Protein AF-A0A1Q6EKV1-F1 (afdb_monomer_lite)

Sequence (134 aa):
MKQTSQILQTGTCILEQSNYIPSTTSNVLWGRLPCRNDRMIGTVHSGNEITIDTISHEGLLEDQGSDPMTYFTTHGVAANDVLNDGIAIARECHRNPDTDGPHVVTGPIAVPEAHPGDLLAITPTTLAPRFPTV

Structure (mmCIF, N/CA/C/O backbone):
data_AF-A0A1Q6EKV1-F1
#
_entry.id   AF-A0A1Q6EKV1-F1
#
loop_
_atom_site.group_PDB
_atom_site.id
_atom_site.type_symbol
_atom_site.label_atom_id
_atom_site.label_alt_id
_atom_site.label_comp_id
_atom_site.label_asym_id
_atom_site.label_entity_id
_atom_site.label_seq_id
_atom_site.pdbx_PDB_ins_code
_atom_site.Cartn_x
_atom_site.Cartn_y
_atom_site.Cartn_z
_atom_site.occupancy
_atom_site.B_iso_or_equiv
_atom_site.auth_seq_id
_atom_site.auth_comp_id
_atom_site.auth_asym_id
_atom_site.auth_atom_id
_atom_site.pdbx_PDB_model_num
ATOM 1 N N . MET A 1 1 ? -27.231 -0.968 -6.005 1.00 39.78 1 MET A N 1
ATOM 2 C CA . MET A 1 1 ? -27.071 -1.879 -4.851 1.00 39.78 1 MET A CA 1
ATOM 3 C C . MET A 1 1 ? -26.534 -1.035 -3.709 1.00 39.78 1 MET A C 1
ATOM 5 O O . MET A 1 1 ? -25.611 -0.274 -3.957 1.00 39.78 1 MET A O 1
ATOM 9 N N . LYS A 1 2 ? -27.165 -1.039 -2.528 1.00 34.56 2 LYS A N 1
ATOM 10 C CA . LYS A 1 2 ? -26.667 -0.253 -1.389 1.00 34.56 2 LYS A CA 1
ATOM 11 C C . LYS A 1 2 ? -25.333 -0.865 -0.958 1.00 34.56 2 LYS A C 1
ATOM 13 O O . LYS A 1 2 ? -25.331 -2.022 -0.554 1.00 34.56 2 LYS A O 1
ATOM 18 N N . GLN A 1 3 ? -24.235 -0.126 -1.104 1.00 47.12 3 GLN A N 1
ATOM 19 C CA . GLN A 1 3 ? -22.954 -0.488 -0.502 1.00 47.12 3 GLN A CA 1
ATOM 20 C C . GLN A 1 3 ? -23.189 -0.590 1.006 1.00 47.12 3 GLN A C 1
ATOM 22 O O . GLN A 1 3 ? -23.497 0.401 1.663 1.00 47.12 3 GLN A O 1
ATOM 27 N N . THR A 1 4 ? -23.150 -1.804 1.541 1.00 48.47 4 THR A N 1
ATOM 28 C CA . THR A 1 4 ? -23.043 -2.018 2.979 1.00 48.47 4 THR A CA 1
ATOM 29 C C . THR A 1 4 ? -21.742 -1.378 3.441 1.00 48.47 4 THR A C 1
ATOM 31 O O . THR A 1 4 ? -20.683 -1.675 2.894 1.00 48.47 4 THR A O 1
ATOM 34 N N . SER A 1 5 ? -21.858 -0.481 4.418 1.00 67.50 5 SER A N 1
ATOM 35 C CA . SER A 1 5 ? -20.808 0.299 5.078 1.00 67.50 5 SER A CA 1
ATOM 36 C C . SER A 1 5 ? -19.847 -0.591 5.878 1.00 67.50 5 SER A C 1
ATOM 38 O O . SER A 1 5 ? -19.723 -0.450 7.089 1.00 67.50 5 SER A O 1
ATOM 40 N N . GLN A 1 6 ? -19.245 -1.587 5.237 1.00 84.00 6 GLN A N 1
ATOM 41 C CA . GLN A 1 6 ? -18.330 -2.510 5.889 1.00 84.00 6 GLN A CA 1
ATOM 42 C C . GLN A 1 6 ? -16.902 -1.980 5.781 1.00 84.00 6 GLN A C 1
ATOM 44 O O . GLN A 1 6 ? -16.424 -1.688 4.687 1.00 84.00 6 GLN A O 1
ATOM 49 N N . ILE A 1 7 ? -16.222 -1.901 6.922 1.00 91.38 7 ILE A N 1
ATOM 50 C CA . ILE A 1 7 ? -14.787 -1.628 6.992 1.00 91.38 7 ILE A CA 1
ATOM 51 C C . ILE A 1 7 ? -14.030 -2.809 6.397 1.00 91.38 7 ILE A C 1
ATOM 53 O O . ILE A 1 7 ? -14.218 -3.953 6.819 1.00 91.38 7 ILE A O 1
ATOM 57 N N . LEU A 1 8 ? -13.155 -2.539 5.431 1.00 94.50 8 LEU A N 1
ATOM 58 C CA . LEU A 1 8 ? -12.339 -3.570 4.796 1.00 94.50 8 LEU A CA 1
ATOM 59 C C . LEU A 1 8 ? -10.994 -3.662 5.519 1.00 94.50 8 LEU A C 1
ATOM 61 O O . LEU A 1 8 ? -9.956 -3.194 5.038 1.00 94.50 8 LEU A O 1
ATOM 65 N N . GLN A 1 9 ? -11.028 -4.270 6.708 1.00 95.50 9 GLN A N 1
ATOM 66 C CA . GLN A 1 9 ? -9.813 -4.724 7.385 1.00 95.50 9 GLN A CA 1
ATOM 67 C C . GLN A 1 9 ? -9.057 -5.694 6.468 1.00 95.50 9 GLN A C 1
ATOM 69 O O . GLN A 1 9 ? -9.668 -6.375 5.642 1.00 95.50 9 GLN A O 1
ATOM 74 N N . THR A 1 10 ? -7.737 -5.773 6.613 1.00 95.94 10 THR A N 1
ATOM 75 C CA . THR A 1 10 ? -6.879 -6.631 5.782 1.00 95.94 10 THR A CA 1
ATOM 76 C C . THR A 1 10 ? -7.446 -8.047 5.638 1.00 95.94 10 THR A C 1
ATOM 78 O O . THR A 1 10 ? -7.758 -8.705 6.629 1.00 95.94 10 THR A O 1
ATOM 81 N N . GLY A 1 11 ? -7.583 -8.518 4.395 1.00 94.31 11 GLY A N 1
ATOM 82 C CA . GLY A 1 11 ? -8.118 -9.848 4.073 1.00 94.31 11 GLY A CA 1
ATOM 83 C C . GLY A 1 11 ? -9.650 -9.953 4.054 1.00 94.31 11 GLY A C 1
ATOM 84 O O . GLY A 1 11 ? -10.187 -11.006 3.717 1.00 94.31 11 GLY A O 1
ATOM 85 N N . THR A 1 12 ? -10.373 -8.880 4.375 1.00 93.44 12 THR A N 1
ATOM 86 C CA . THR A 1 12 ? -11.841 -8.845 4.312 1.00 93.44 12 THR A CA 1
ATOM 87 C C . THR A 1 12 ? -12.314 -8.692 2.869 1.00 93.44 12 THR A C 1
ATOM 89 O O . THR A 1 12 ? -11.779 -7.874 2.127 1.00 93.44 12 THR A O 1
ATOM 92 N N . CYS A 1 13 ? -13.353 -9.439 2.480 1.00 90.56 13 CYS A N 1
ATOM 93 C CA . CYS A 1 13 ? -13.936 -9.400 1.129 1.00 90.56 13 CYS A CA 1
ATOM 94 C C . CYS A 1 13 ? -12.941 -9.726 -0.003 1.00 90.56 13 CYS A C 1
ATOM 96 O O . CYS A 1 13 ? -13.139 -9.307 -1.142 1.00 90.56 13 CYS A O 1
ATOM 98 N N . ILE A 1 14 ? -11.898 -10.503 0.300 1.00 93.06 14 ILE A N 1
ATOM 99 C CA . ILE A 1 14 ? -10.945 -11.018 -0.683 1.00 93.06 14 ILE A CA 1
ATOM 100 C C . ILE A 1 14 ? -11.431 -12.377 -1.191 1.00 93.06 14 ILE A C 1
ATOM 102 O O . ILE A 1 14 ? -11.781 -13.254 -0.402 1.00 93.06 14 ILE A O 1
ATOM 106 N N . LEU A 1 15 ? -11.464 -12.553 -2.514 1.00 89.19 15 LEU A N 1
ATOM 107 C CA . LEU A 1 15 ? -11.847 -13.823 -3.130 1.00 89.19 15 LEU A CA 1
ATOM 108 C C . LEU A 1 15 ? -10.822 -14.914 -2.799 1.00 89.19 15 LEU A C 1
ATOM 110 O O . LEU A 1 15 ? -9.608 -14.678 -2.828 1.00 89.19 15 LEU A O 1
ATOM 114 N N . GLU A 1 16 ? -11.311 -16.124 -2.533 1.00 87.25 16 GLU A N 1
ATOM 115 C CA . GLU A 1 16 ? -10.447 -17.291 -2.366 1.00 87.25 16 GLU A CA 1
ATOM 116 C C . GLU A 1 16 ? -9.555 -17.469 -3.600 1.00 87.25 16 GLU A C 1
ATOM 118 O O . GLU A 1 16 ? -10.003 -17.301 -4.733 1.00 87.25 16 GLU A O 1
ATOM 123 N N . GLN A 1 17 ? -8.282 -17.808 -3.372 1.00 88.62 17 GLN A N 1
ATOM 124 C CA . GLN A 1 17 ? -7.272 -18.025 -4.420 1.00 88.62 17 GLN A CA 1
ATOM 125 C C . GLN A 1 17 ? -6.921 -16.788 -5.268 1.00 88.62 17 GLN A C 1
ATOM 127 O O . GLN A 1 17 ? -6.189 -16.917 -6.250 1.00 88.62 17 GLN A O 1
ATOM 132 N N . SER A 1 18 ? -7.388 -15.592 -4.901 1.00 92.44 18 SER A N 1
ATOM 133 C CA . SER A 1 18 ? -6.941 -14.364 -5.561 1.00 92.44 18 SER A CA 1
ATOM 134 C C . SER A 1 18 ? -5.460 -14.088 -5.282 1.00 92.44 18 SER A C 1
ATOM 136 O O . SER A 1 18 ? -4.934 -14.390 -4.207 1.00 92.44 18 SER A O 1
ATOM 138 N N . ASN A 1 19 ? -4.774 -13.502 -6.265 1.00 96.44 19 ASN A N 1
ATOM 139 C CA . ASN A 1 19 ? -3.444 -12.946 -6.056 1.00 96.44 19 ASN A CA 1
ATOM 140 C C . ASN A 1 19 ? -3.606 -11.660 -5.242 1.00 96.44 19 ASN A C 1
ATOM 142 O O . ASN A 1 19 ? -4.018 -10.634 -5.783 1.00 96.44 19 ASN A O 1
ATOM 146 N N . TYR A 1 20 ? -3.368 -11.740 -3.937 1.00 97.75 20 TYR A N 1
ATOM 147 C CA . TYR A 1 20 ? -3.660 -10.668 -2.994 1.00 97.75 20 TYR A CA 1
ATOM 148 C C . TYR A 1 20 ? -2.420 -10.285 -2.186 1.00 97.75 20 TYR A C 1
ATOM 150 O O . TYR A 1 20 ? -1.743 -11.149 -1.625 1.00 97.75 20 TYR A O 1
ATOM 158 N N . ILE A 1 21 ? -2.143 -8.981 -2.106 1.00 98.19 21 ILE A N 1
ATOM 159 C CA . ILE A 1 21 ? -1.026 -8.423 -1.344 1.00 98.19 21 ILE A CA 1
ATOM 160 C C . ILE A 1 21 ? -1.548 -7.428 -0.296 1.00 98.19 21 ILE A C 1
ATOM 162 O O . ILE A 1 21 ? -2.033 -6.355 -0.665 1.00 98.19 21 ILE A O 1
ATOM 166 N N . PRO A 1 22 ? -1.414 -7.741 1.006 1.00 98.00 22 PRO A N 1
ATOM 167 C CA . PRO A 1 22 ? -1.801 -6.840 2.086 1.00 98.00 22 PRO A CA 1
ATOM 168 C C . PRO A 1 22 ? -0.743 -5.750 2.358 1.00 98.00 22 PRO A C 1
ATOM 170 O O . PRO A 1 22 ? 0.456 -6.005 2.200 1.00 98.00 22 PRO A O 1
ATOM 173 N N . SER A 1 23 ? -1.159 -4.586 2.880 1.00 98.00 23 SER A N 1
ATOM 174 C CA . SER A 1 23 ? -0.281 -3.512 3.397 1.00 98.00 23 SER A CA 1
ATOM 175 C C . SER A 1 23 ? 0.293 -3.827 4.790 1.00 98.00 23 SER A C 1
ATOM 177 O O . SER A 1 23 ? 0.159 -3.040 5.721 1.00 98.00 23 SER A O 1
ATOM 179 N N . THR A 1 24 ? 0.911 -4.992 4.986 1.00 97.81 24 THR A N 1
ATOM 180 C CA . THR A 1 24 ? 1.581 -5.306 6.263 1.00 97.81 24 THR A CA 1
ATOM 181 C C . THR A 1 24 ? 2.875 -4.509 6.428 1.00 97.81 24 THR A C 1
ATOM 183 O O . THR A 1 24 ? 3.462 -4.054 5.449 1.00 97.81 24 THR A O 1
ATOM 186 N N . THR A 1 25 ? 3.395 -4.422 7.655 1.00 97.88 25 THR A N 1
ATOM 187 C CA . THR A 1 25 ? 4.667 -3.738 7.971 1.00 97.88 25 THR A CA 1
ATOM 188 C C . THR A 1 25 ? 5.864 -4.293 7.186 1.00 97.88 25 THR A C 1
ATOM 190 O O . THR A 1 25 ? 6.807 -3.573 6.879 1.00 97.88 25 THR A O 1
ATOM 193 N N . SER A 1 26 ? 5.803 -5.563 6.778 1.00 96.81 26 SER A N 1
ATOM 194 C CA . SER A 1 26 ? 6.792 -6.229 5.918 1.00 96.81 26 SER A CA 1
ATOM 195 C C . SER A 1 26 ? 6.611 -5.999 4.410 1.00 96.81 26 SER A C 1
ATOM 197 O O . SER A 1 26 ? 7.493 -6.381 3.635 1.00 96.81 26 SER A O 1
ATOM 199 N N . ASN A 1 27 ? 5.479 -5.434 3.991 1.00 98.12 27 ASN A N 1
ATOM 200 C CA . ASN A 1 27 ? 5.079 -5.268 2.593 1.00 98.12 27 ASN A CA 1
ATOM 201 C C . ASN A 1 27 ? 5.008 -3.801 2.156 1.00 98.12 27 ASN A C 1
ATOM 203 O O . ASN A 1 27 ? 4.632 -3.521 1.017 1.00 98.12 27 ASN A O 1
ATOM 207 N N . VAL A 1 28 ? 5.334 -2.866 3.047 1.00 98.00 28 VAL A N 1
ATOM 208 C CA . VAL A 1 28 ? 5.267 -1.439 2.754 1.00 98.00 28 VAL A CA 1
ATOM 209 C C . VAL A 1 28 ? 6.627 -0.768 2.852 1.00 98.00 28 VAL A C 1
ATOM 211 O O . VAL A 1 28 ? 7.472 -1.125 3.671 1.00 98.00 28 VAL A O 1
ATOM 214 N N . LEU A 1 29 ? 6.804 0.259 2.030 1.00 97.00 29 LEU A N 1
ATOM 215 C CA . LEU A 1 29 ? 7.848 1.263 2.169 1.00 97.00 29 LEU A CA 1
ATOM 216 C C . LEU A 1 29 ? 7.181 2.583 2.544 1.00 97.00 29 LEU A C 1
ATOM 218 O O . LEU A 1 29 ? 6.233 3.006 1.883 1.00 97.00 29 LEU A O 1
ATOM 222 N N . TRP A 1 30 ? 7.667 3.247 3.590 1.00 97.25 30 TRP A N 1
ATOM 223 C CA . TRP A 1 30 ? 7.131 4.541 3.999 1.00 97.25 30 TRP A CA 1
ATOM 224 C C . TRP A 1 30 ? 8.046 5.671 3.532 1.00 97.25 30 TRP A C 1
ATOM 226 O O . TRP A 1 30 ? 9.199 5.779 3.939 1.00 97.25 30 TRP A O 1
ATOM 236 N N . GLY A 1 31 ? 7.514 6.495 2.632 1.00 96.69 31 GLY A N 1
ATOM 237 C CA . GLY A 1 31 ? 8.129 7.723 2.151 1.00 96.69 31 GLY A CA 1
ATOM 238 C C . GLY A 1 31 ? 9.171 7.543 1.054 1.00 96.69 31 GLY A C 1
ATOM 239 O O . GLY A 1 31 ? 9.793 8.517 0.633 1.00 96.69 31 GLY A O 1
ATOM 240 N N . ARG A 1 32 ? 9.326 6.322 0.536 1.00 94.75 32 ARG A N 1
ATOM 241 C CA . ARG A 1 32 ? 10.236 6.000 -0.567 1.00 94.75 32 ARG A CA 1
ATOM 242 C C . ARG A 1 32 ? 9.533 5.159 -1.619 1.00 94.75 32 ARG A C 1
ATOM 244 O O . ARG A 1 32 ? 8.689 4.325 -1.301 1.00 94.75 32 ARG A O 1
ATOM 251 N N . LEU A 1 33 ? 9.917 5.366 -2.874 1.00 94.81 33 LEU A N 1
ATOM 252 C CA . LEU A 1 33 ? 9.554 4.452 -3.950 1.00 94.81 33 LEU A CA 1
ATOM 253 C C . LEU A 1 33 ? 10.510 3.252 -3.946 1.00 94.81 33 LEU A C 1
ATOM 255 O O . LEU A 1 33 ? 11.702 3.445 -3.687 1.00 94.81 33 LEU A O 1
ATOM 259 N N . PRO A 1 34 ? 10.021 2.043 -4.270 1.00 93.88 34 PRO A N 1
ATOM 260 C CA . PRO A 1 34 ? 10.883 0.886 -4.426 1.00 93.88 34 PRO A CA 1
ATOM 261 C C . PRO A 1 34 ? 11.961 1.104 -5.490 1.00 93.88 34 PRO A C 1
ATOM 263 O O . PRO A 1 34 ? 11.741 1.743 -6.522 1.00 93.88 34 PRO A O 1
ATOM 266 N N . CYS A 1 35 ? 13.116 0.500 -5.267 1.00 93.38 35 CYS A N 1
ATOM 267 C CA . CYS A 1 35 ? 14.258 0.474 -6.157 1.00 93.38 35 CYS A CA 1
ATOM 268 C C . CYS A 1 35 ? 14.674 -0.970 -6.476 1.00 93.38 35 CYS A C 1
ATOM 270 O O . CYS A 1 35 ? 14.150 -1.941 -5.934 1.00 93.38 35 CYS A O 1
ATOM 272 N N . ARG A 1 36 ? 15.661 -1.121 -7.368 1.00 89.06 36 ARG A N 1
ATOM 273 C CA . ARG A 1 36 ? 16.143 -2.428 -7.856 1.00 89.06 36 ARG A CA 1
ATOM 274 C C . ARG A 1 36 ? 16.567 -3.396 -6.742 1.00 89.06 36 ARG A C 1
ATOM 276 O O . ARG A 1 36 ? 16.508 -4.602 -6.952 1.00 89.06 36 ARG A O 1
ATOM 283 N N . ASN A 1 37 ? 17.031 -2.875 -5.609 1.00 92.25 37 ASN A N 1
ATOM 284 C CA . ASN A 1 37 ? 17.583 -3.683 -4.522 1.00 92.25 37 ASN A CA 1
ATOM 285 C C . ASN A 1 37 ? 16.541 -4.050 -3.455 1.00 92.25 37 ASN A C 1
ATOM 287 O O . ASN A 1 37 ? 16.876 -4.781 -2.524 1.00 92.25 37 ASN A O 1
ATOM 291 N N . ASP A 1 38 ? 15.306 -3.560 -3.573 1.00 95.00 38 AS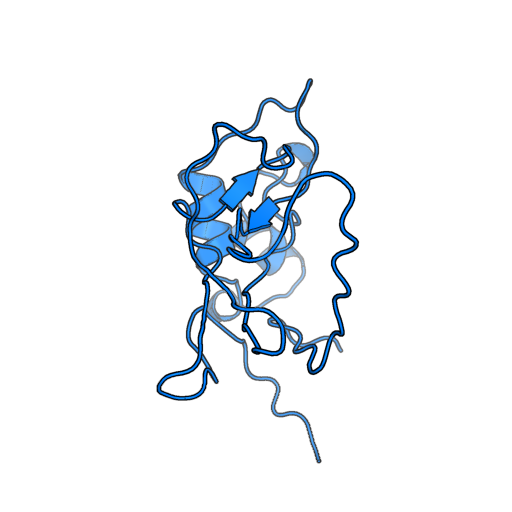P A N 1
ATOM 292 C CA . ASP A 1 38 ? 14.241 -3.911 -2.641 1.00 95.00 38 ASP A CA 1
ATOM 293 C C . ASP A 1 38 ? 13.735 -5.334 -2.887 1.00 95.00 38 ASP A C 1
ATOM 295 O O . ASP A 1 38 ? 13.648 -5.824 -4.017 1.00 95.00 38 ASP A O 1
ATOM 299 N N . ARG A 1 39 ? 13.386 -6.020 -1.798 1.00 95.06 39 ARG A N 1
ATOM 300 C CA . ARG A 1 39 ? 12.830 -7.372 -1.851 1.00 95.06 39 ARG A CA 1
ATOM 301 C C . ARG A 1 39 ? 11.431 -7.325 -2.464 1.00 95.06 39 ARG A C 1
ATOM 303 O O . ARG A 1 39 ? 10.539 -6.700 -1.903 1.00 95.06 39 ARG A O 1
ATOM 310 N N . MET A 1 40 ? 11.221 -8.064 -3.550 1.00 96.88 40 MET A N 1
ATOM 311 C CA . MET A 1 40 ? 9.887 -8.261 -4.126 1.00 96.88 40 MET A CA 1
ATOM 312 C C . MET A 1 40 ? 8.966 -8.961 -3.122 1.00 96.88 40 MET A C 1
ATOM 314 O O . MET A 1 40 ? 9.351 -9.952 -2.495 1.00 96.88 40 MET A O 1
ATOM 318 N N . ILE A 1 41 ? 7.749 -8.445 -2.971 1.00 97.56 41 ILE A N 1
ATOM 319 C CA . ILE A 1 41 ? 6.754 -8.957 -2.014 1.00 97.56 41 ILE A CA 1
ATOM 320 C C . ILE A 1 41 ? 5.679 -9.819 -2.681 1.00 97.56 41 ILE A C 1
ATOM 322 O O . ILE A 1 41 ? 4.879 -10.454 -2.003 1.00 97.56 41 ILE A O 1
ATOM 326 N N . GLY A 1 42 ? 5.676 -9.859 -4.011 1.00 96.94 42 GLY A N 1
ATOM 327 C CA . GLY A 1 42 ? 4.776 -10.679 -4.800 1.00 96.94 42 GLY A CA 1
ATOM 328 C C . GLY A 1 42 ? 5.090 -10.586 -6.284 1.00 96.94 42 GLY A C 1
ATOM 329 O O . GLY A 1 42 ? 6.071 -9.965 -6.706 1.00 96.94 42 GLY A O 1
ATOM 330 N N . THR A 1 43 ? 4.267 -11.244 -7.088 1.00 97.44 43 THR A N 1
ATOM 331 C CA . 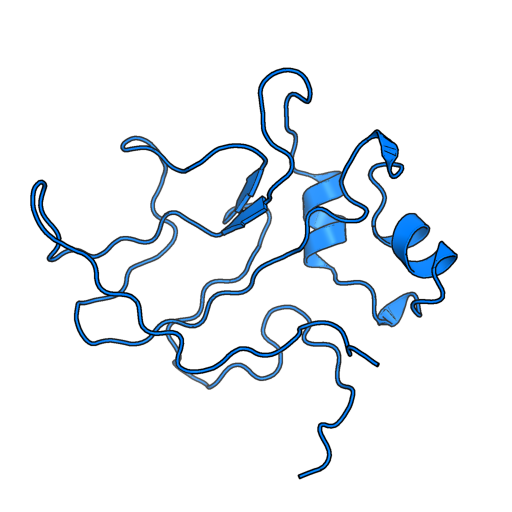THR A 1 43 ? 4.449 -11.337 -8.536 1.00 97.44 43 THR A CA 1
ATOM 332 C C . THR A 1 43 ? 3.092 -11.324 -9.223 1.00 97.44 43 THR A C 1
ATOM 334 O O . THR A 1 43 ? 2.139 -11.922 -8.726 1.00 97.44 43 THR A O 1
ATOM 337 N N . VAL A 1 44 ? 3.000 -10.654 -10.367 1.00 97.81 44 VAL A N 1
ATOM 338 C CA . VAL A 1 44 ? 1.845 -10.705 -11.265 1.00 97.81 44 VAL A CA 1
ATOM 339 C C . VAL A 1 44 ? 2.344 -10.867 -12.695 1.00 97.81 44 VAL A C 1
ATOM 341 O O . VAL A 1 44 ? 3.217 -10.130 -13.143 1.00 97.81 44 VAL A O 1
ATOM 344 N N . HIS A 1 45 ? 1.820 -11.868 -13.395 1.00 97.94 45 HIS A N 1
ATOM 345 C CA . HIS A 1 45 ? 2.140 -12.104 -14.800 1.00 97.94 45 HIS A CA 1
ATOM 346 C C . HIS A 1 45 ? 1.354 -11.146 -15.695 1.00 97.94 45 HIS A C 1
ATOM 348 O O . HIS A 1 45 ? 0.236 -10.751 -15.357 1.00 97.94 45 HIS A O 1
ATOM 354 N N . SER A 1 46 ? 1.917 -10.792 -16.849 1.00 97.94 46 SER A N 1
ATOM 355 C CA . SER A 1 46 ? 1.214 -9.962 -17.834 1.00 97.94 46 SER A CA 1
ATOM 356 C C . SER A 1 46 ? -0.161 -10.549 -18.191 1.00 97.94 46 SER A C 1
ATOM 358 O O . SER A 1 46 ? -0.279 -11.732 -18.506 1.00 97.94 46 SER A O 1
ATOM 360 N N . GLY A 1 47 ? -1.204 -9.716 -18.130 1.00 97.38 47 GLY A N 1
ATOM 361 C CA . GLY A 1 47 ? -2.597 -10.113 -18.371 1.00 97.38 47 GLY A CA 1
ATOM 362 C C . GLY A 1 47 ? -3.344 -10.664 -17.150 1.00 97.38 47 GLY A C 1
ATOM 363 O O . GLY A 1 47 ? -4.561 -10.818 -17.228 1.00 97.38 47 GLY A O 1
ATOM 364 N N . ASN A 1 48 ? -2.663 -10.912 -16.026 1.00 97.44 48 ASN A N 1
ATOM 365 C CA . ASN A 1 48 ? -3.303 -11.369 -14.793 1.00 97.44 48 ASN A CA 1
ATOM 366 C C . ASN A 1 48 ? -3.703 -10.199 -13.886 1.00 97.44 48 ASN A C 1
AT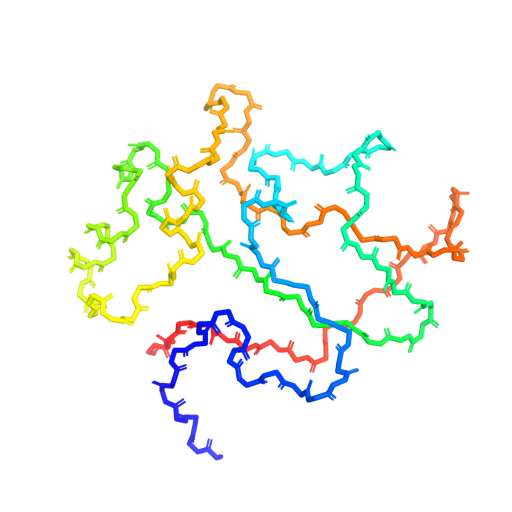OM 368 O O . ASN A 1 48 ? -3.117 -9.117 -13.924 1.00 97.44 48 ASN A O 1
ATOM 372 N N . GLU A 1 49 ? -4.681 -10.452 -13.018 1.00 97.06 49 GLU A N 1
ATOM 373 C CA . GLU A 1 49 ? -5.127 -9.503 -12.001 1.00 97.06 49 GLU A CA 1
ATOM 374 C C . GLU A 1 49 ? -4.396 -9.708 -10.668 1.00 97.06 49 GLU A C 1
ATOM 376 O O . GLU A 1 49 ? -3.932 -10.803 -10.332 1.00 97.06 49 GLU A O 1
ATOM 381 N N . ILE A 1 50 ? -4.317 -8.628 -9.894 1.00 97.69 50 ILE A N 1
ATOM 382 C CA . ILE A 1 50 ? -3.816 -8.625 -8.524 1.00 97.69 50 ILE A CA 1
ATOM 383 C C . ILE A 1 50 ? -4.646 -7.653 -7.685 1.00 97.69 50 ILE A C 1
ATOM 385 O O . ILE A 1 50 ? -4.980 -6.558 -8.137 1.00 97.69 50 ILE A O 1
ATOM 389 N N . THR A 1 51 ? -4.990 -8.051 -6.464 1.00 97.75 51 THR A N 1
ATOM 390 C CA . THR A 1 51 ? -5.643 -7.192 -5.473 1.00 97.75 51 THR A CA 1
ATOM 391 C C . THR A 1 51 ? -4.603 -6.708 -4.475 1.00 97.75 51 THR A C 1
ATOM 393 O O . THR A 1 51 ? -3.847 -7.502 -3.919 1.00 97.75 51 THR A O 1
ATOM 396 N N . ILE A 1 52 ? -4.544 -5.399 -4.253 1.00 98.00 52 ILE A N 1
ATOM 397 C CA . ILE A 1 52 ? -3.546 -4.777 -3.386 1.00 98.00 52 ILE A CA 1
ATOM 398 C C . ILE A 1 52 ? -4.285 -3.929 -2.363 1.00 98.00 52 ILE A C 1
ATOM 400 O O . ILE A 1 52 ? -5.052 -3.039 -2.734 1.00 98.00 52 ILE A O 1
ATOM 404 N N . ASP A 1 53 ? -4.032 -4.189 -1.086 1.00 97.88 53 ASP A N 1
ATOM 405 C CA . ASP A 1 53 ? -4.402 -3.243 -0.045 1.00 97.88 53 ASP A CA 1
ATOM 406 C C . ASP A 1 53 ? -3.509 -2.003 -0.149 1.00 97.88 53 ASP A C 1
ATOM 408 O O . ASP A 1 53 ? -2.300 -2.079 -0.400 1.00 97.88 53 ASP A O 1
ATOM 412 N N . THR A 1 54 ? -4.111 -0.844 0.085 1.00 96.88 54 THR A N 1
ATOM 413 C CA . THR A 1 54 ? -3.396 0.414 0.298 1.00 96.88 54 THR A CA 1
ATOM 414 C C . THR A 1 54 ? -3.820 1.012 1.627 1.00 96.88 54 THR A C 1
ATOM 416 O O . THR A 1 54 ? -4.949 0.787 2.078 1.00 96.88 54 THR A O 1
ATOM 419 N N . ILE A 1 55 ? -2.946 1.821 2.216 1.00 95.94 55 ILE A N 1
ATOM 420 C CA . ILE A 1 55 ? -3.223 2.569 3.437 1.00 95.94 55 ILE A CA 1
ATOM 421 C C . ILE A 1 55 ? -2.901 4.045 3.211 1.00 95.94 55 ILE A C 1
ATOM 423 O O . ILE A 1 55 ? -1.938 4.386 2.522 1.00 95.94 55 ILE A O 1
ATOM 427 N N . SER A 1 56 ? -3.738 4.925 3.758 1.00 94.31 56 SER A N 1
ATOM 428 C CA . SER A 1 56 ? -3.441 6.356 3.769 1.00 94.31 56 SER A CA 1
ATOM 429 C C . SER A 1 56 ? -2.293 6.644 4.736 1.00 94.31 56 SER A C 1
ATOM 431 O O . SER A 1 56 ? -2.093 5.909 5.698 1.00 94.31 56 SER A O 1
ATOM 433 N N . HIS A 1 57 ? -1.565 7.733 4.506 1.00 95.12 57 HIS A N 1
ATOM 434 C CA . HIS A 1 57 ? -0.605 8.249 5.483 1.00 95.12 57 HIS A CA 1
ATOM 435 C C . HIS A 1 57 ? -1.267 9.084 6.593 1.00 95.12 57 HIS A C 1
ATOM 437 O O . HIS A 1 57 ? -0.604 9.474 7.547 1.00 95.12 57 HIS A O 1
ATOM 443 N N . GLU A 1 58 ? -2.570 9.342 6.480 1.00 94.56 58 GLU A N 1
ATOM 444 C CA . GLU A 1 58 ? -3.358 10.056 7.484 1.00 94.56 58 GLU A CA 1
ATOM 445 C C . GLU A 1 58 ? -3.371 9.328 8.838 1.00 94.56 58 GLU A C 1
ATOM 447 O O . GLU A 1 58 ? -3.641 8.130 8.914 1.00 94.56 58 GLU A O 1
ATOM 452 N N . GLY A 1 59 ? -3.081 10.065 9.907 1.00 95.31 59 GLY A N 1
ATOM 453 C CA . GLY A 1 59 ? -2.880 9.579 11.271 1.00 95.31 59 GLY A CA 1
ATOM 454 C C . GLY A 1 59 ? -1.497 8.985 11.539 1.00 95.31 59 GLY A C 1
ATOM 455 O O . GLY A 1 59 ? -1.152 8.760 12.697 1.00 95.31 59 GLY A O 1
ATOM 456 N N . LEU A 1 60 ? -0.693 8.741 10.500 1.00 96.62 60 LEU A N 1
ATOM 457 C CA . LEU A 1 60 ? 0.647 8.175 10.641 1.00 96.62 60 LEU A CA 1
ATOM 458 C C . LEU A 1 60 ? 1.711 9.279 10.772 1.00 96.62 60 LEU A C 1
ATOM 460 O O . LEU A 1 60 ? 2.725 9.082 11.445 1.00 96.62 60 LEU A O 1
ATOM 464 N N . LEU A 1 61 ? 1.498 10.436 10.140 1.00 96.00 61 LEU A N 1
ATOM 465 C CA . LEU A 1 61 ? 2.466 11.533 10.143 1.00 96.00 61 LEU A CA 1
ATOM 466 C C . LEU A 1 61 ? 2.668 12.134 11.545 1.00 96.00 61 LEU A C 1
ATOM 468 O O . LEU A 1 61 ? 1.776 12.140 12.393 1.00 96.00 61 LEU A O 1
ATOM 472 N N . GLU A 1 62 ? 3.867 12.652 11.783 1.00 92.94 62 GLU A N 1
ATOM 473 C CA . GLU A 1 62 ? 4.326 13.182 13.066 1.00 92.94 62 GLU A CA 1
ATOM 474 C C . GLU A 1 62 ? 3.530 14.421 13.491 1.00 92.94 62 GLU A C 1
ATOM 476 O O . GLU A 1 62 ? 3.186 14.573 14.663 1.00 92.94 62 GLU A O 1
ATOM 481 N N . ASP A 1 63 ? 3.172 15.281 12.538 1.00 93.88 63 ASP A N 1
ATOM 482 C CA . ASP A 1 63 ? 2.315 16.452 12.754 1.00 93.88 63 ASP A CA 1
ATOM 483 C C . ASP A 1 63 ? 0.841 16.085 13.002 1.00 93.88 63 ASP A C 1
ATOM 485 O O . ASP A 1 63 ? 0.065 16.915 13.475 1.00 93.88 63 ASP A O 1
ATOM 489 N N . GLN A 1 64 ? 0.476 14.826 12.756 1.00 95.31 64 GLN A N 1
ATOM 490 C CA . GLN A 1 64 ? -0.833 14.237 13.043 1.00 95.31 64 GLN A CA 1
ATOM 491 C C . GLN A 1 64 ? -0.823 13.374 14.319 1.00 95.31 64 GLN A C 1
ATOM 493 O O . GLN A 1 64 ? -1.860 12.836 14.711 1.00 95.31 64 GLN A O 1
ATOM 498 N N . GLY A 1 65 ? 0.332 13.267 14.988 1.00 95.44 65 GLY A N 1
ATOM 499 C CA . GLY A 1 65 ? 0.512 12.568 16.260 1.00 95.44 65 GLY A CA 1
ATOM 500 C C . GLY A 1 65 ? 1.054 11.140 16.160 1.00 95.44 65 GLY A C 1
ATOM 501 O O . GLY A 1 65 ? 1.258 10.525 17.203 1.00 95.44 65 GLY A O 1
ATOM 502 N N . SER A 1 66 ? 1.300 10.615 14.952 1.00 95.81 66 SER A N 1
ATOM 503 C CA . SER A 1 66 ? 1.787 9.239 14.722 1.00 95.81 66 SER A CA 1
ATOM 504 C C . SER A 1 66 ? 0.990 8.153 15.458 1.00 95.81 66 SER A C 1
ATOM 506 O O . SER A 1 66 ? 1.525 7.119 15.859 1.00 95.81 66 SER A O 1
ATOM 508 N N . ASP A 1 67 ? -0.306 8.392 15.634 1.00 97.56 67 ASP A N 1
ATOM 509 C CA . ASP A 1 67 ? -1.244 7.487 16.279 1.00 97.56 67 ASP A CA 1
ATOM 510 C C . ASP A 1 67 ? -2.559 7.493 15.487 1.00 97.56 67 ASP A C 1
ATOM 512 O O . ASP A 1 67 ? -3.444 8.319 15.744 1.00 97.56 67 ASP A O 1
ATOM 516 N N . PRO A 1 68 ? -2.718 6.560 14.530 1.00 96.88 68 PRO A N 1
ATOM 517 C CA . PRO A 1 68 ? -3.924 6.473 13.718 1.00 96.88 68 PRO A CA 1
ATOM 518 C C . PRO A 1 68 ? -5.188 6.265 14.556 1.00 96.88 68 PRO A C 1
ATOM 520 O O . PRO A 1 68 ? -6.247 6.775 14.194 1.00 96.88 68 PRO A O 1
ATOM 523 N N . MET A 1 69 ? -5.094 5.565 15.694 1.00 97.50 69 MET A N 1
ATOM 524 C CA . MET A 1 69 ? -6.239 5.351 16.579 1.00 97.50 69 MET A CA 1
ATOM 525 C C . MET A 1 69 ? -6.726 6.683 17.146 1.00 97.50 69 MET A C 1
ATOM 527 O O . MET A 1 69 ? -7.897 7.035 16.987 1.00 97.50 69 MET A O 1
ATOM 531 N N . THR A 1 70 ? -5.834 7.455 17.765 1.00 97.75 70 THR A N 1
ATOM 532 C CA . THR A 1 70 ? -6.190 8.765 18.330 1.00 97.75 70 THR A CA 1
ATOM 533 C C . THR A 1 70 ? -6.604 9.752 17.237 1.00 97.75 70 THR A C 1
ATOM 535 O O . THR A 1 70 ? -7.600 10.465 17.395 1.00 97.75 70 THR A O 1
ATOM 538 N N . TYR A 1 71 ? -5.895 9.764 16.105 1.00 97.06 71 TYR A N 1
ATOM 539 C CA . TYR A 1 71 ? -6.185 10.657 14.987 1.00 97.06 71 TYR A CA 1
ATOM 540 C C . TYR A 1 71 ? -7.605 10.456 14.452 1.00 97.06 71 TYR A C 1
ATOM 542 O O . TYR A 1 71 ? -8.408 11.391 14.448 1.00 97.06 71 TYR A O 1
ATOM 550 N N . PHE A 1 72 ? -7.954 9.235 14.040 1.00 95.38 72 PHE A N 1
ATOM 551 C CA . PHE A 1 72 ? -9.251 8.977 13.419 1.00 95.38 72 PHE A CA 1
ATOM 552 C C . PHE A 1 72 ? -10.408 9.072 14.419 1.00 95.38 72 PHE A C 1
ATOM 554 O O . PHE A 1 72 ? -11.462 9.615 14.081 1.00 95.38 72 PHE A O 1
ATOM 561 N N . THR A 1 73 ? -10.220 8.630 15.667 1.00 95.56 73 THR A N 1
ATOM 562 C CA . THR A 1 73 ? -11.271 8.744 16.696 1.00 95.56 73 THR A CA 1
ATOM 563 C C . THR A 1 73 ? -11.584 10.195 17.059 1.00 95.56 73 THR A C 1
ATOM 565 O O . THR A 1 73 ? -12.753 10.536 17.244 1.00 95.56 73 THR A O 1
ATOM 568 N N . THR A 1 74 ? -10.586 11.086 17.054 1.00 96.25 74 THR A N 1
ATOM 569 C CA . THR A 1 74 ? -10.797 12.538 17.220 1.00 96.25 74 THR A CA 1
ATOM 570 C C . THR A 1 74 ? -11.627 13.136 16.077 1.00 96.25 74 THR A C 1
ATOM 572 O O . THR A 1 74 ? -12.364 14.099 16.283 1.00 96.25 74 THR A O 1
ATOM 575 N N . HIS A 1 75 ? -11.578 12.526 14.891 1.00 93.62 75 HIS A N 1
ATOM 576 C CA . HIS A 1 75 ? -12.374 12.905 13.721 1.00 93.62 75 HIS A CA 1
ATOM 577 C C . HIS A 1 75 ? -13.705 12.139 13.605 1.00 93.62 75 HIS A C 1
ATOM 579 O O . HIS A 1 75 ? -14.366 12.193 12.569 1.00 93.62 75 HIS A O 1
ATOM 585 N N . GLY A 1 76 ? -14.135 11.449 14.667 1.00 92.44 76 GLY A N 1
ATOM 586 C CA . GLY A 1 76 ? -15.451 10.809 14.743 1.00 92.44 76 GLY A CA 1
ATOM 587 C C . GLY A 1 76 ? -15.526 9.401 14.150 1.00 92.44 76 GLY A C 1
ATOM 588 O O . GLY A 1 76 ? -16.623 8.856 14.028 1.00 92.44 76 GLY A O 1
ATOM 589 N N . VAL A 1 77 ? -14.390 8.790 13.808 1.00 92.25 77 VAL A N 1
ATOM 590 C CA . VAL A 1 77 ? -14.332 7.377 13.414 1.00 92.25 77 VAL A CA 1
ATOM 591 C C . VAL A 1 77 ? -14.467 6.491 14.654 1.00 92.25 77 VAL A C 1
ATOM 593 O O . VAL A 1 77 ? -13.812 6.728 15.669 1.00 92.25 77 VAL A O 1
ATOM 596 N N . ALA A 1 78 ? -15.302 5.451 14.600 1.00 92.88 78 ALA A N 1
ATOM 597 C CA . ALA A 1 78 ? -15.379 4.495 15.700 1.00 92.88 78 ALA A CA 1
ATOM 598 C C . ALA A 1 78 ? -14.048 3.737 15.837 1.00 92.88 78 ALA A C 1
ATOM 600 O O . ALA A 1 78 ? -13.452 3.345 14.841 1.00 92.88 78 ALA A O 1
ATOM 601 N N . ALA A 1 79 ? -13.595 3.469 17.065 1.00 93.56 79 ALA A N 1
ATOM 602 C CA . ALA A 1 79 ? -12.307 2.804 17.298 1.00 93.56 79 ALA A CA 1
ATOM 603 C C . ALA A 1 79 ? -12.175 1.450 16.566 1.00 93.56 79 ALA A C 1
ATOM 605 O O . ALA A 1 79 ? -11.108 1.117 16.063 1.00 93.56 79 ALA A O 1
ATOM 606 N N . ASN A 1 80 ? -13.275 0.696 16.453 1.00 92.50 80 ASN A N 1
ATOM 607 C CA . ASN A 1 80 ? -13.308 -0.588 15.738 1.00 92.50 80 ASN A CA 1
ATOM 608 C C . ASN A 1 80 ? -13.241 -0.447 14.207 1.00 92.50 80 ASN A C 1
ATOM 610 O O . ASN A 1 80 ? -13.009 -1.439 13.514 1.00 92.50 80 ASN A O 1
ATOM 614 N N . ASP A 1 81 ? -13.438 0.765 13.691 1.00 93.00 81 ASP A N 1
ATOM 615 C CA . ASP A 1 81 ? -13.401 1.072 12.264 1.00 93.00 81 ASP A CA 1
ATOM 616 C C . ASP A 1 81 ? -12.031 1.606 11.816 1.00 93.00 81 ASP A C 1
ATOM 618 O O . ASP A 1 81 ? -11.789 1.762 10.618 1.00 93.00 81 ASP A O 1
ATOM 622 N N . VAL A 1 82 ? -11.113 1.854 12.758 1.00 94.94 82 VAL A N 1
ATOM 623 C CA . VAL A 1 82 ? -9.725 2.210 12.452 1.00 94.94 82 VAL A CA 1
ATOM 624 C C . VAL A 1 82 ? -9.000 0.981 11.900 1.00 94.94 82 VAL A C 1
ATOM 626 O O . VAL A 1 82 ? -9.093 -0.123 12.443 1.00 94.94 82 VAL A O 1
ATOM 629 N N . LEU A 1 83 ? -8.281 1.155 10.791 1.00 96.88 83 LEU A N 1
ATOM 630 C CA . LEU A 1 83 ? -7.590 0.051 10.136 1.00 96.88 83 LEU A CA 1
ATOM 631 C C . LEU A 1 83 ? -6.365 -0.400 10.947 1.00 96.88 83 LEU A C 1
ATOM 633 O O . LEU A 1 83 ? -5.512 0.405 11.331 1.00 96.88 83 LEU A O 1
ATOM 637 N N . ASN A 1 84 ? -6.280 -1.707 11.199 1.00 97.12 84 ASN A N 1
ATOM 638 C CA . ASN A 1 84 ? -5.235 -2.289 12.046 1.00 97.12 84 ASN A CA 1
ATOM 639 C C . ASN A 1 84 ? -3.837 -2.219 11.415 1.00 97.12 84 ASN A C 1
ATOM 641 O O . ASN A 1 84 ? -2.840 -2.145 12.132 1.00 97.12 84 ASN A O 1
ATOM 645 N N . ASP A 1 85 ? -3.754 -2.244 10.086 1.00 97.31 85 ASP A N 1
ATOM 646 C CA . ASP A 1 85 ? -2.498 -2.096 9.349 1.00 97.31 85 ASP A CA 1
ATOM 647 C C . ASP A 1 85 ? -1.898 -0.695 9.530 1.00 97.31 85 ASP A C 1
ATOM 649 O O . ASP A 1 85 ? -0.709 -0.592 9.814 1.00 97.31 85 ASP A O 1
ATOM 653 N N . GLY A 1 86 ? -2.709 0.368 9.493 1.00 97.31 86 GLY A N 1
ATOM 654 C CA . GLY A 1 86 ? -2.262 1.727 9.816 1.00 97.31 86 GLY A CA 1
ATOM 655 C C . GLY A 1 86 ? -1.646 1.825 11.215 1.00 97.31 86 GLY A C 1
ATOM 656 O O . GLY A 1 86 ? -0.552 2.367 11.372 1.00 97.31 86 GLY A O 1
ATOM 657 N N . ILE A 1 87 ? -2.300 1.233 12.223 1.00 98.00 87 ILE A N 1
ATOM 658 C CA . ILE A 1 87 ? -1.798 1.187 13.609 1.00 98.00 87 ILE A CA 1
ATOM 659 C C . ILE A 1 87 ? -0.463 0.434 13.686 1.00 98.00 87 ILE A C 1
ATOM 661 O O . ILE A 1 87 ? 0.478 0.899 14.330 1.00 98.00 87 ILE A O 1
ATOM 665 N N . ALA A 1 88 ? -0.365 -0.724 13.028 1.00 98.25 88 ALA A N 1
ATOM 666 C CA . ALA A 1 88 ? 0.863 -1.513 13.008 1.00 98.25 88 ALA A CA 1
ATOM 667 C C . ALA A 1 88 ? 2.014 -0.759 12.323 1.00 98.25 88 ALA A C 1
ATOM 669 O O . ALA A 1 88 ? 3.127 -0.734 12.844 1.00 98.25 88 ALA A O 1
ATOM 670 N N . ILE A 1 89 ? 1.744 -0.090 11.199 1.00 98.25 89 ILE A N 1
ATOM 671 C CA . ILE A 1 89 ? 2.733 0.699 10.454 1.00 98.25 89 ILE A CA 1
ATOM 672 C C . ILE A 1 89 ? 3.233 1.880 11.281 1.00 98.25 89 ILE A C 1
ATOM 674 O O . ILE A 1 89 ? 4.442 2.056 11.388 1.00 98.25 89 ILE A O 1
ATOM 678 N N . ALA A 1 90 ? 2.342 2.641 11.920 1.00 97.38 90 ALA A N 1
ATOM 679 C CA . ALA A 1 90 ? 2.746 3.749 12.789 1.00 97.38 90 ALA A CA 1
ATOM 680 C C . ALA A 1 90 ? 3.637 3.287 13.958 1.00 97.38 90 ALA A C 1
ATOM 682 O O . ALA A 1 90 ? 4.509 4.023 14.415 1.00 97.38 90 ALA A 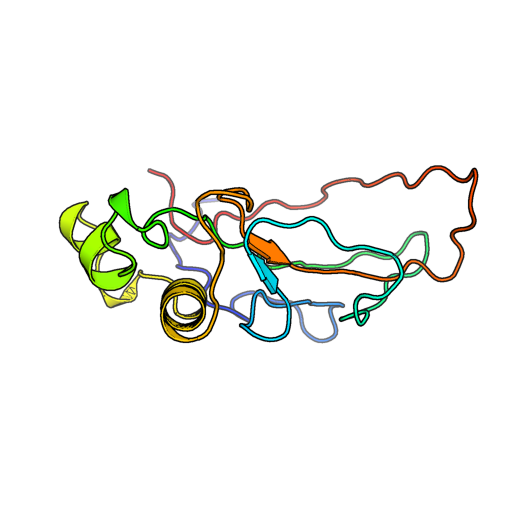O 1
ATOM 683 N N . ARG A 1 91 ? 3.437 2.051 14.433 1.00 97.31 91 ARG A N 1
ATOM 684 C CA . ARG A 1 91 ? 4.190 1.475 15.550 1.00 97.31 91 ARG A CA 1
ATOM 685 C C . ARG A 1 91 ? 5.543 0.885 15.146 1.00 97.31 91 ARG A C 1
ATOM 687 O O . ARG A 1 91 ? 6.489 0.970 15.927 1.00 97.31 91 ARG A O 1
ATOM 694 N N . GLU A 1 92 ? 5.613 0.209 14.003 1.00 97.69 92 GLU A N 1
ATOM 695 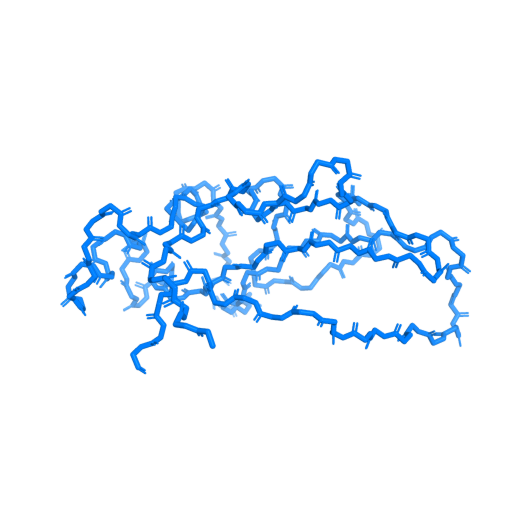C CA . GLU A 1 92 ? 6.746 -0.656 13.634 1.00 97.69 92 GLU A CA 1
ATOM 696 C C . GLU A 1 92 ? 7.597 -0.102 12.488 1.00 97.69 92 GLU A C 1
ATOM 698 O O . GLU A 1 92 ? 8.754 -0.497 12.338 1.00 97.69 92 GLU A O 1
ATOM 703 N N . CYS A 1 93 ? 7.042 0.790 11.668 1.00 96.19 93 CYS A N 1
ATOM 704 C CA . CYS A 1 93 ? 7.744 1.395 10.546 1.00 96.19 93 CYS A CA 1
ATOM 705 C C . CYS A 1 93 ? 8.201 2.812 10.895 1.00 96.19 93 CYS A C 1
ATOM 707 O O . CYS A 1 93 ? 7.578 3.527 11.677 1.00 96.19 93 CYS A O 1
ATOM 709 N N . HIS A 1 94 ? 9.291 3.239 10.263 1.00 89.50 94 HIS A N 1
ATOM 710 C CA . HIS A 1 94 ? 9.853 4.569 10.455 1.00 89.50 94 HIS A CA 1
ATOM 711 C C . HIS A 1 94 ? 10.236 5.174 9.110 1.00 89.50 94 HIS A C 1
ATOM 713 O O . HIS A 1 94 ? 10.721 4.473 8.218 1.00 89.50 94 HIS A O 1
ATOM 719 N N . ARG A 1 95 ? 10.065 6.488 9.003 1.00 92.81 95 ARG A N 1
ATO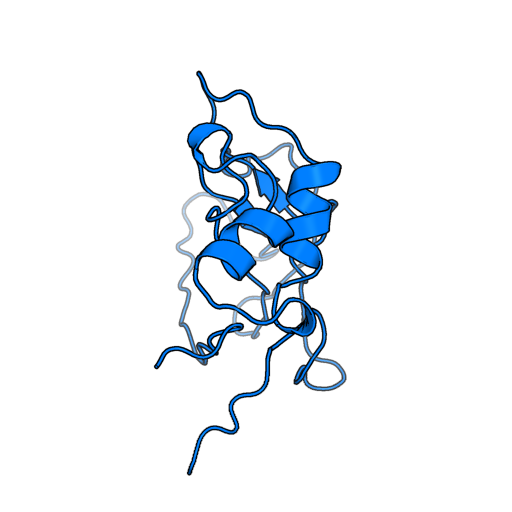M 720 C CA . ARG A 1 95 ? 10.576 7.316 7.911 1.00 92.81 95 ARG A CA 1
ATOM 721 C C . ARG A 1 95 ? 11.440 8.430 8.495 1.00 92.81 95 ARG A C 1
ATOM 723 O O . ARG A 1 95 ? 11.300 8.771 9.666 1.00 92.81 95 ARG A O 1
ATOM 730 N N . ASN A 1 96 ? 12.320 9.007 7.692 1.00 94.12 96 ASN A N 1
ATOM 731 C CA . ASN A 1 96 ? 12.985 10.257 8.030 1.00 94.12 96 ASN A CA 1
ATOM 732 C C . ASN A 1 96 ? 12.166 11.428 7.455 1.00 94.12 96 ASN A C 1
ATOM 734 O O . ASN A 1 96 ? 12.191 11.615 6.238 1.00 94.12 96 ASN A O 1
ATOM 738 N N . PRO A 1 97 ? 11.489 12.246 8.279 1.00 92.94 97 PRO A N 1
ATOM 739 C CA . PRO A 1 97 ? 10.596 13.291 7.786 1.00 92.94 97 PRO A CA 1
ATOM 740 C C . PRO A 1 97 ? 11.280 14.380 6.950 1.00 92.94 97 PRO A C 1
ATOM 742 O O . PRO A 1 97 ? 10.608 15.016 6.143 1.00 92.94 97 PRO A O 1
ATOM 745 N N . ASP A 1 98 ? 12.598 14.557 7.086 1.00 94.69 98 ASP A N 1
ATOM 746 C CA . ASP A 1 98 ? 13.362 15.556 6.329 1.00 94.69 98 ASP A CA 1
ATOM 747 C C . ASP A 1 98 ? 13.685 15.108 4.895 1.00 94.69 98 ASP A C 1
ATOM 749 O O . ASP A 1 98 ? 14.012 15.931 4.038 1.00 94.69 98 ASP A O 1
ATOM 753 N N . THR A 1 99 ? 13.652 13.798 4.627 1.00 95.88 99 THR A N 1
ATOM 754 C CA . THR A 1 99 ? 14.129 13.220 3.352 1.00 95.88 99 THR A CA 1
ATOM 755 C C . THR A 1 99 ? 13.136 12.277 2.686 1.00 95.88 99 THR A C 1
ATOM 757 O O . THR A 1 99 ? 13.171 12.123 1.466 1.00 95.88 99 THR A O 1
ATOM 760 N N . ASP A 1 100 ? 12.239 11.678 3.460 1.00 96.69 100 ASP A N 1
ATOM 761 C CA . ASP A 1 100 ? 11.243 10.726 2.998 1.00 96.69 100 ASP A CA 1
ATOM 762 C C . ASP A 1 100 ? 9.883 11.415 2.843 1.00 96.69 100 ASP A C 1
ATOM 764 O O . ASP A 1 100 ? 9.462 12.222 3.676 1.00 96.69 100 ASP A O 1
ATOM 768 N N . GLY A 1 101 ? 9.157 11.064 1.781 1.00 96.19 101 GLY A N 1
ATOM 769 C CA . GLY A 1 101 ? 7.798 11.550 1.553 1.00 96.19 101 GLY A CA 1
ATOM 770 C C . GLY A 1 101 ? 6.783 11.025 2.585 1.00 96.19 101 GLY A C 1
ATOM 771 O O . GLY A 1 101 ? 7.111 10.192 3.429 1.00 96.19 101 GLY A O 1
ATOM 772 N N . PRO A 1 102 ? 5.517 11.466 2.513 1.00 96.56 102 PRO A N 1
ATOM 773 C CA . PRO A 1 102 ? 4.502 11.057 3.484 1.00 96.56 102 PRO A CA 1
ATOM 774 C C . PRO A 1 102 ? 3.894 9.682 3.173 1.00 96.56 102 PRO A C 1
ATOM 776 O O . PRO A 1 102 ? 3.394 9.016 4.069 1.00 96.56 102 PRO A O 1
ATOM 779 N N . HIS A 1 103 ? 3.920 9.248 1.910 1.00 97.56 103 HIS A N 1
ATOM 780 C CA . HIS A 1 103 ? 3.127 8.116 1.429 1.00 97.56 103 HIS A CA 1
ATOM 781 C C . HIS A 1 103 ? 3.635 6.754 1.903 1.00 97.56 103 HIS A C 1
ATOM 783 O O . HIS A 1 103 ? 4.836 6.490 1.887 1.00 97.56 103 HIS A O 1
ATOM 789 N N . VAL A 1 104 ? 2.702 5.856 2.206 1.00 97.94 104 VAL A N 1
ATOM 790 C CA . VAL A 1 104 ? 2.970 4.429 2.395 1.00 97.94 104 VAL A CA 1
ATOM 791 C C . VAL A 1 104 ? 2.738 3.701 1.069 1.00 97.94 104 VAL A C 1
ATOM 793 O O . VAL A 1 104 ? 1.686 3.848 0.450 1.00 97.94 104 VAL A O 1
ATOM 796 N N . VAL A 1 105 ? 3.721 2.924 0.619 1.00 97.81 105 VAL A N 1
ATOM 797 C CA . VAL A 1 105 ? 3.716 2.235 -0.678 1.00 97.81 105 VAL A CA 1
ATOM 798 C C . VAL A 1 105 ? 3.741 0.726 -0.458 1.00 97.81 105 VAL A C 1
ATOM 800 O O . VAL A 1 105 ? 4.760 0.196 -0.024 1.00 97.81 105 VAL A O 1
ATOM 803 N N . THR A 1 106 ? 2.652 0.022 -0.784 1.00 98.44 106 THR A N 1
ATOM 804 C CA . THR A 1 106 ? 2.623 -1.452 -0.811 1.00 98.44 106 THR A CA 1
ATOM 805 C C . THR A 1 106 ? 3.403 -1.959 -2.027 1.00 98.44 106 THR A C 1
ATOM 807 O O . THR A 1 106 ? 3.001 -1.719 -3.166 1.00 98.44 106 THR A O 1
ATOM 810 N N . GLY A 1 107 ? 4.526 -2.645 -1.821 1.00 96.94 107 GLY A N 1
ATOM 811 C CA . GLY A 1 107 ? 5.382 -3.119 -2.913 1.00 96.94 107 GLY A CA 1
ATOM 812 C C . GLY A 1 107 ? 6.825 -3.405 -2.486 1.00 96.94 107 GLY A C 1
ATOM 813 O O . GLY A 1 107 ? 7.137 -3.329 -1.298 1.00 96.94 107 GLY A O 1
ATOM 814 N N . PRO A 1 108 ? 7.727 -3.703 -3.444 1.00 97.62 108 PRO A N 1
ATOM 815 C CA . PRO A 1 108 ? 7.503 -3.824 -4.892 1.00 97.62 108 PRO A CA 1
ATOM 816 C C . PRO A 1 108 ? 6.927 -5.174 -5.345 1.00 97.62 108 PRO A C 1
ATOM 818 O O . PRO A 1 108 ? 7.157 -6.217 -4.733 1.00 97.62 108 PRO A O 1
ATOM 821 N N . ILE A 1 109 ? 6.217 -5.155 -6.474 1.00 97.56 109 ILE A N 1
ATOM 822 C CA . ILE A 1 109 ? 5.589 -6.330 -7.090 1.00 97.56 109 ILE A CA 1
ATOM 823 C C . ILE A 1 109 ? 6.273 -6.593 -8.428 1.00 97.56 109 ILE A C 1
ATOM 825 O O . ILE A 1 109 ? 6.387 -5.692 -9.258 1.00 97.56 109 ILE A O 1
ATOM 829 N N . ALA A 1 110 ? 6.736 -7.823 -8.634 1.00 96.88 110 ALA A N 1
ATOM 830 C CA . ALA A 1 110 ? 7.423 -8.201 -9.860 1.00 96.88 110 ALA A CA 1
ATOM 831 C C . ALA A 1 110 ? 6.435 -8.487 -11.000 1.00 96.88 110 ALA A C 1
ATOM 833 O O . ALA A 1 110 ? 5.432 -9.170 -10.798 1.00 96.88 110 ALA A O 1
ATOM 834 N N . VAL A 1 111 ? 6.785 -8.041 -12.206 1.00 97.75 111 VAL A N 1
ATOM 835 C CA . VAL A 1 111 ? 6.209 -8.521 -13.470 1.00 97.75 111 VAL A CA 1
ATOM 836 C C . VAL A 1 111 ? 7.338 -9.239 -14.214 1.00 97.75 111 VAL A C 1
ATOM 838 O O . VAL A 1 111 ? 8.198 -8.555 -14.771 1.00 97.75 111 VAL A O 1
ATOM 841 N N . PRO A 1 112 ? 7.430 -10.582 -14.159 1.00 97.56 112 PRO A N 1
ATOM 842 C CA . PRO A 1 112 ? 8.607 -11.318 -14.631 1.00 97.56 112 PRO A CA 1
ATOM 843 C C . PRO A 1 112 ? 8.916 -11.115 -16.115 1.00 97.56 112 PRO A C 1
ATOM 845 O O . PRO A 1 112 ? 10.066 -11.232 -16.524 1.00 97.56 112 PRO A O 1
ATOM 848 N N . GLU A 1 113 ? 7.896 -10.816 -16.918 1.00 97.94 113 GLU A N 1
ATOM 849 C CA . GLU A 1 113 ? 8.015 -10.588 -18.355 1.00 97.94 113 GLU A CA 1
ATOM 850 C C . GLU A 1 113 ? 8.545 -9.191 -18.711 1.00 97.94 113 GLU A C 1
ATOM 852 O O . GLU A 1 113 ? 8.880 -8.956 -19.871 1.00 97.94 113 GLU A O 1
ATOM 857 N N . ALA A 1 114 ? 8.605 -8.263 -17.750 1.00 97.25 114 ALA A N 1
ATOM 858 C CA . ALA A 1 114 ? 8.968 -6.873 -17.999 1.00 97.25 114 ALA A CA 1
ATOM 859 C C . ALA A 1 114 ? 10.488 -6.658 -18.026 1.00 97.25 114 ALA A C 1
ATOM 861 O O . ALA A 1 114 ? 11.212 -7.022 -17.096 1.00 97.25 114 ALA A O 1
ATOM 862 N N . HIS A 1 115 ? 10.964 -5.973 -19.064 1.00 96.62 115 HIS A N 1
ATOM 863 C CA . HIS A 1 115 ? 12.363 -5.626 -19.285 1.00 96.62 115 HIS A CA 1
ATOM 864 C C . HIS A 1 115 ? 12.553 -4.102 -19.411 1.00 96.62 115 HIS A C 1
ATOM 866 O O . HIS A 1 115 ? 11.609 -3.366 -19.708 1.00 96.62 115 HIS A O 1
ATOM 872 N N . PRO A 1 116 ? 13.773 -3.571 -19.183 1.00 96.62 116 PRO A N 1
ATOM 873 C CA . PRO A 1 116 ? 14.047 -2.152 -19.391 1.00 96.62 116 PRO A CA 1
ATOM 874 C C . PRO A 1 116 ? 13.710 -1.706 -20.820 1.00 96.62 116 PRO A C 1
ATOM 876 O O . PRO A 1 116 ? 14.246 -2.251 -21.781 1.00 96.62 116 PRO A O 1
ATOM 879 N N . GLY A 1 117 ? 12.863 -0.683 -20.941 1.00 97.88 117 GLY A N 1
ATOM 880 C CA . GLY A 1 117 ? 12.351 -0.186 -22.223 1.00 97.88 117 GLY A CA 1
ATOM 881 C C . GLY A 1 117 ? 10.903 -0.591 -22.508 1.00 97.88 117 GLY A C 1
ATOM 882 O O . GLY A 1 117 ? 10.269 0.042 -23.350 1.00 97.88 117 GLY A O 1
ATOM 883 N N . ASP A 1 118 ? 10.366 -1.568 -21.776 1.00 98.00 118 ASP A N 1
ATOM 884 C CA . ASP A 1 118 ? 8.961 -1.956 -21.875 1.00 98.00 118 ASP A CA 1
ATOM 885 C C . ASP A 1 118 ? 8.033 -0.931 -21.205 1.00 98.00 118 ASP A C 1
ATOM 887 O O . ASP A 1 118 ? 8.429 -0.160 -20.324 1.00 98.00 118 ASP A O 1
ATOM 891 N N . LEU A 1 119 ? 6.759 -0.962 -21.602 1.00 97.62 119 LEU A N 1
ATOM 892 C CA . LEU A 1 119 ? 5.676 -0.221 -20.964 1.00 97.62 119 LEU A CA 1
ATOM 893 C C . LEU A 1 119 ? 4.814 -1.181 -20.140 1.00 97.62 119 LEU A C 1
ATOM 895 O O . LEU A 1 119 ? 4.267 -2.144 -20.675 1.00 97.62 119 LEU A O 1
ATOM 899 N N . LEU A 1 120 ? 4.619 -0.868 -18.860 1.00 97.12 120 LEU A N 1
ATOM 900 C CA . LEU A 1 120 ? 3.609 -1.524 -18.035 1.00 97.12 120 LEU A CA 1
ATOM 901 C C . LEU A 1 120 ? 2.286 -0.761 -18.136 1.00 97.12 120 LEU A C 1
ATOM 903 O O . LEU A 1 120 ? 2.186 0.382 -17.692 1.00 97.12 120 LEU A O 1
ATOM 907 N N . ALA A 1 121 ? 1.266 -1.400 -18.706 1.00 97.50 121 ALA A N 1
ATOM 908 C CA . ALA A 1 121 ? -0.100 -0.893 -18.685 1.00 97.50 121 ALA A CA 1
ATOM 909 C C . ALA A 1 121 ? -0.840 -1.459 -17.466 1.00 97.50 121 ALA A C 1
ATOM 911 O O . ALA A 1 121 ? -0.968 -2.672 -17.322 1.00 97.50 121 ALA A O 1
ATOM 912 N N . ILE A 1 122 ? -1.342 -0.578 -16.600 1.00 97.06 122 ILE A N 1
ATOM 913 C CA . ILE A 1 122 ? -2.122 -0.944 -15.412 1.00 97.06 122 ILE A CA 1
ATOM 914 C C . ILE A 1 122 ? -3.548 -0.441 -15.619 1.00 97.06 122 ILE A C 1
ATOM 916 O O . ILE A 1 122 ? -3.760 0.749 -15.843 1.00 97.06 122 ILE A O 1
ATOM 920 N N . THR A 1 123 ? -4.522 -1.345 -15.532 1.00 97.69 123 THR A N 1
ATOM 921 C CA . THR A 1 123 ? -5.948 -1.006 -15.624 1.00 97.69 123 THR A CA 1
ATOM 922 C C . THR A 1 123 ? -6.607 -1.268 -14.273 1.00 97.69 123 THR A C 1
ATOM 924 O O . THR A 1 123 ? -6.736 -2.431 -13.896 1.00 97.69 123 THR A O 1
ATOM 927 N N . PRO A 1 124 ? -7.030 -0.232 -13.525 1.00 96.31 124 PRO A N 1
ATOM 928 C CA . PRO A 1 124 ? -7.836 -0.431 -12.327 1.00 96.31 124 PRO A CA 1
ATOM 929 C C . PRO A 1 124 ? -9.185 -1.056 -12.704 1.00 96.31 124 PRO A C 1
ATOM 931 O O . PRO A 1 124 ? -9.975 -0.439 -13.417 1.00 96.31 124 PRO A O 1
ATOM 934 N N . THR A 1 125 ? -9.449 -2.278 -12.240 1.00 95.75 125 THR A N 1
ATOM 935 C CA . THR A 1 125 ? -10.714 -2.985 -12.509 1.00 95.75 125 THR A CA 1
ATOM 936 C C . THR A 1 125 ? -11.742 -2.764 -11.403 1.00 95.75 125 THR A C 1
ATOM 938 O O . THR A 1 125 ? -12.934 -2.660 -11.680 1.00 95.75 125 THR A O 1
ATOM 941 N N . THR A 1 126 ? -11.293 -2.651 -10.150 1.00 93.75 126 THR A N 1
ATOM 942 C CA . THR A 1 126 ? -12.125 -2.346 -8.978 1.00 93.75 126 THR A CA 1
ATOM 943 C C . THR A 1 126 ? -11.360 -1.442 -8.014 1.00 93.75 126 THR A C 1
ATOM 945 O O . THR A 1 126 ? -10.181 -1.666 -7.752 1.00 93.75 126 THR A O 1
ATOM 948 N N . LEU A 1 127 ? -12.043 -0.440 -7.457 1.00 92.94 127 LEU A N 1
ATOM 949 C CA . LEU A 1 127 ? -11.557 0.370 -6.340 1.00 92.94 127 LEU A CA 1
ATOM 950 C C . LEU A 1 127 ? -12.602 0.325 -5.227 1.00 92.94 127 LEU A C 1
ATOM 952 O O . LEU A 1 127 ? -13.722 0.805 -5.403 1.00 92.94 127 LEU A O 1
ATOM 956 N N . ALA A 1 128 ? -12.239 -0.273 -4.095 1.00 92.25 128 ALA A N 1
ATOM 957 C CA . ALA A 1 128 ? -13.101 -0.385 -2.928 1.00 92.25 128 ALA A CA 1
ATOM 958 C C . ALA A 1 128 ? -12.522 0.464 -1.785 1.00 92.25 128 ALA A C 1
ATOM 960 O O . ALA A 1 128 ? -11.436 0.148 -1.292 1.00 92.25 128 ALA A O 1
ATOM 961 N N . PRO A 1 129 ? -13.207 1.539 -1.352 1.00 91.75 129 PRO A N 1
ATOM 962 C CA . PRO A 1 129 ? -12.811 2.266 -0.154 1.00 91.75 129 PRO A CA 1
ATOM 963 C C . PRO A 1 129 ? -12.772 1.317 1.047 1.00 91.75 129 PRO A C 1
ATOM 965 O O . PRO A 1 129 ? -13.752 0.631 1.333 1.00 91.75 129 PRO A O 1
ATOM 968 N N . ARG A 1 130 ? -11.634 1.268 1.750 1.00 92.44 130 ARG A N 1
ATOM 969 C CA . ARG A 1 130 ? -11.475 0.427 2.951 1.00 92.44 130 ARG A CA 1
ATOM 970 C C . ARG A 1 130 ? -12.104 1.041 4.199 1.00 92.44 130 ARG A C 1
ATOM 972 O O . ARG A 1 130 ? -12.333 0.344 5.185 1.00 92.44 130 ARG A O 1
ATOM 979 N N . PHE A 1 131 ? -12.421 2.327 4.106 1.00 83.38 131 PHE A N 1
ATOM 980 C CA . PHE A 1 131 ? -13.216 3.095 5.046 1.00 83.38 131 PHE A CA 1
ATOM 981 C C . PHE A 1 131 ? -14.459 3.643 4.317 1.00 83.38 131 PHE A C 1
ATOM 983 O O . PHE A 1 131 ? -14.346 3.973 3.131 1.00 83.38 131 PHE A O 1
ATOM 990 N N . PRO A 1 132 ? -15.638 3.761 4.957 1.00 65.62 132 PRO A N 1
ATOM 991 C CA . PRO A 1 132 ? -16.842 4.243 4.307 1.00 65.62 132 PRO A CA 1
ATOM 992 C C . PRO A 1 132 ? -16.679 5.739 4.040 1.00 65.62 132 PRO A C 1
ATOM 994 O O . PRO A 1 132 ? -16.533 6.536 4.963 1.00 65.62 132 PRO A O 1
ATOM 997 N N . THR A 1 133 ? -16.713 6.134 2.774 1.00 55.97 133 THR A N 1
ATOM 998 C CA . THR A 1 133 ? -16.874 7.541 2.410 1.00 55.97 133 THR A CA 1
ATOM 999 C C . THR A 1 133 ? -18.358 7.877 2.496 1.00 55.97 133 THR A C 1
ATOM 1001 O O . THR A 1 133 ? -19.167 7.217 1.836 1.00 55.97 133 THR A O 1
ATOM 1004 N N . VAL A 1 134 ? -18.708 8.846 3.344 1.00 51.41 134 VAL A N 1
ATOM 1005 C CA . VAL A 1 134 ? -20.043 9.469 3.362 1.00 51.41 134 VAL A CA 1
ATOM 1006 C C . VAL A 1 134 ? -20.326 10.229 2.074 1.00 51.41 134 VAL A C 1
ATOM 1008 O O . VAL A 1 134 ? -19.362 10.761 1.477 1.00 51.41 134 VAL A O 1
#

Foldseek 3Di:
DPPDQDQQAPPPPDDPPAQEFELALLQKDFQDDDDPPDDFPEEDEPPDDYHYDADFLQCCDVVQPLAQQVNVVVVVDDSVNRHVRSRNCSVPPDDDPVRGHSGIDGDDYDHPPDDPPDDDDDDDPDDDPSGDDD

Radius of gyration: 16.2 Å; chains: 1; bounding box: 45×34×41 Å

Secondary structure (DSSP, 8-state):
---------TTTTPPTT--EE---TTTEEESS---TTSPP-EE--TT---EE----STTTSGGGTS-HHHHHHHTT--GGGS-HHHHHHHHH----TTTS-S-EEE--EE-TT--TT------------SS---

pLDDT: mean 92.89, std 11.14, range [34.56, 98.44]